Protein AF-A0A925ULP4-F1 (afdb_monomer_lite)

Radius of gyration: 18.65 Å; chains: 1; bounding box: 46×23×60 Å

Foldseek 3Di:
DDPPCVVVPDPFPPLLVVQLVLLVVLLVVLVVVVVCCVVPVPCPDPPDPPVDDVNVLSVVLSVLSVVLNVLSVCLRPDPPCNNVSSVVSNVSSVVSRVVVVVVVVVVVVD

Structure (mmCIF, N/CA/C/O backbone):
data_AF-A0A925ULP4-F1
#
_entry.id   AF-A0A925ULP4-F1
#
loop_
_atom_site.group_PDB
_atom_site.id
_atom_site.type_symbol
_atom_site.label_atom_id
_atom_site.label_alt_id
_atom_site.label_comp_id
_atom_site.label_asym_id
_atom_site.label_entity_id
_atom_site.label_seq_id
_atom_site.pdbx_PDB_ins_code
_atom_site.Cartn_x
_atom_site.Cartn_y
_atom_site.Cartn_z
_atom_site.occupancy
_atom_site.B_iso_or_equiv
_atom_site.auth_seq_id
_atom_site.auth_comp_id
_atom_site.auth_asym_id
_atom_site.auth_atom_id
_atom_site.pdbx_PDB_model_num
ATOM 1 N N . MET A 1 1 ? -27.867 3.388 35.258 1.00 47.22 1 MET A N 1
ATOM 2 C CA . MET A 1 1 ? -27.560 3.032 33.858 1.00 47.22 1 MET A CA 1
ATOM 3 C C . MET A 1 1 ? -26.282 2.217 33.892 1.00 47.22 1 MET A C 1
ATOM 5 O O . MET A 1 1 ? -25.200 2.787 33.933 1.00 47.22 1 MET A O 1
ATOM 9 N N . GLU A 1 2 ? -26.410 0.899 34.034 1.00 44.50 2 GLU A N 1
ATOM 10 C CA . GLU A 1 2 ? -25.254 0.003 34.048 1.00 44.50 2 GLU A CA 1
ATOM 11 C C . GLU A 1 2 ? -24.705 -0.075 32.627 1.00 44.50 2 GLU A C 1
ATOM 13 O O . GLU A 1 2 ? -25.370 -0.548 31.706 1.00 44.50 2 GLU A O 1
ATOM 18 N N . ILE A 1 3 ? -2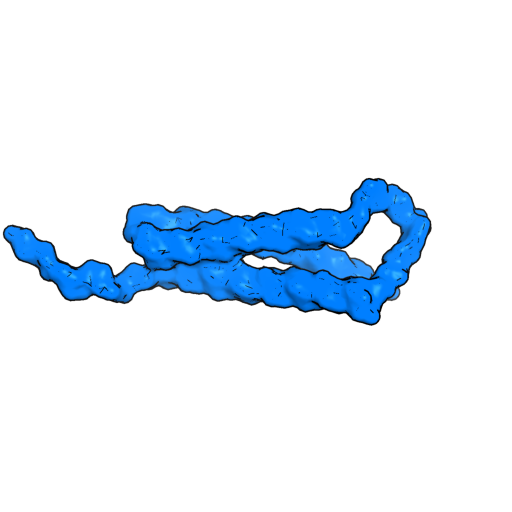3.511 0.479 32.428 1.00 50.81 3 ILE A N 1
ATOM 19 C CA . ILE A 1 3 ? -22.799 0.353 31.162 1.00 50.81 3 ILE A CA 1
ATOM 20 C C . ILE A 1 3 ? -22.301 -1.086 31.121 1.00 50.81 3 ILE A C 1
ATOM 22 O O . ILE A 1 3 ? -21.286 -1.418 31.730 1.00 50.81 3 ILE A O 1
ATOM 26 N N . ASN A 1 4 ? -23.057 -1.945 30.441 1.00 50.84 4 ASN A N 1
ATOM 27 C CA . ASN A 1 4 ? -22.682 -3.328 30.231 1.00 50.84 4 ASN A CA 1
ATOM 28 C C . ASN A 1 4 ? -21.368 -3.363 29.425 1.00 50.84 4 ASN A C 1
ATOM 30 O O . ASN A 1 4 ? -21.317 -3.025 28.240 1.00 50.84 4 ASN A O 1
ATOM 34 N N . LEU A 1 5 ? -20.272 -3.704 30.108 1.00 53.81 5 LEU A N 1
ATOM 35 C CA . LEU A 1 5 ? -18.916 -3.750 29.552 1.00 53.81 5 LEU A CA 1
ATOM 36 C C . LEU A 1 5 ? -18.769 -4.829 28.462 1.00 53.81 5 LEU A C 1
ATOM 38 O O . LEU A 1 5 ? -17.795 -4.801 27.706 1.00 53.81 5 LEU A O 1
ATOM 42 N N . GLU A 1 6 ? -19.739 -5.738 28.324 1.00 49.94 6 GLU A N 1
ATOM 43 C CA . GLU A 1 6 ? -19.745 -6.761 27.275 1.00 49.94 6 GLU A CA 1
ATOM 44 C C . GLU A 1 6 ? -20.074 -6.194 25.884 1.00 49.94 6 GLU A C 1
ATOM 46 O O . GLU A 1 6 ? -19.446 -6.597 24.901 1.00 49.94 6 GLU A O 1
ATOM 51 N N . ASP A 1 7 ? -20.912 -5.155 25.779 1.00 48.25 7 ASP A N 1
ATOM 52 C CA . ASP A 1 7 ? -21.226 -4.493 24.497 1.00 48.25 7 ASP A CA 1
ATOM 53 C C . ASP A 1 7 ? -20.043 -3.687 23.930 1.00 48.25 7 ASP A C 1
ATOM 55 O O . ASP A 1 7 ? -19.969 -3.343 22.742 1.00 48.25 7 ASP A O 1
ATOM 59 N N . ILE A 1 8 ? -19.054 -3.399 24.776 1.00 49.91 8 ILE A N 1
ATOM 60 C CA . ILE A 1 8 ? -17.832 -2.687 24.405 1.00 49.91 8 ILE A CA 1
ATOM 61 C C . ILE A 1 8 ? -16.826 -3.633 23.732 1.00 49.91 8 ILE A C 1
ATOM 63 O O . ILE A 1 8 ? -15.948 -3.130 23.015 1.00 49.91 8 ILE A O 1
ATOM 67 N N . LYS A 1 9 ? -16.978 -4.958 23.895 1.00 45.31 9 LYS A N 1
ATOM 68 C CA . LYS A 1 9 ? -15.895 -5.937 23.749 1.00 45.31 9 LYS A CA 1
ATOM 69 C C . LYS A 1 9 ? -15.520 -6.325 22.319 1.00 45.31 9 LYS A C 1
ATOM 71 O O . LYS A 1 9 ? -14.390 -6.755 22.128 1.00 45.31 9 LYS A O 1
ATOM 76 N N . ASN A 1 10 ? -16.363 -6.173 21.289 1.00 48.81 10 ASN A N 1
ATOM 77 C CA . ASN A 1 10 ? -15.925 -6.645 19.960 1.00 48.81 10 ASN A CA 1
ATOM 78 C C . ASN A 1 10 ? -16.624 -6.060 18.727 1.00 48.81 10 ASN A C 1
ATOM 80 O O . ASN A 1 10 ? -16.868 -6.759 17.744 1.00 48.81 10 ASN A O 1
ATOM 84 N N . LYS A 1 11 ? -16.914 -4.757 18.705 1.00 54.16 11 LYS A N 1
ATOM 85 C CA . LYS A 1 11 ? -17.295 -4.101 17.443 1.00 54.16 11 LYS A CA 1
ATOM 86 C C . LYS A 1 11 ? -16.045 -3.606 16.719 1.00 54.16 11 LYS A C 1
ATOM 88 O O . LYS A 1 11 ? -15.804 -2.405 16.649 1.00 54.16 11 LYS A O 1
ATOM 93 N N . ASN A 1 12 ? -15.204 -4.515 16.224 1.00 59.84 12 ASN A N 1
ATOM 94 C CA . ASN A 1 12 ? -14.122 -4.139 15.307 1.00 59.84 12 ASN A CA 1
ATOM 95 C C . ASN A 1 12 ? -14.737 -3.465 14.071 1.00 59.84 12 ASN A C 1
ATOM 97 O O . ASN A 1 12 ? -15.677 -3.994 13.475 1.00 59.84 12 ASN A O 1
ATOM 101 N N . SER A 1 13 ? -14.242 -2.281 13.697 1.00 68.06 13 SER A N 1
ATOM 102 C CA . SER A 1 13 ? -14.777 -1.557 12.537 1.00 68.06 13 SER A CA 1
ATOM 103 C C . SER A 1 13 ? -14.496 -2.350 11.267 1.0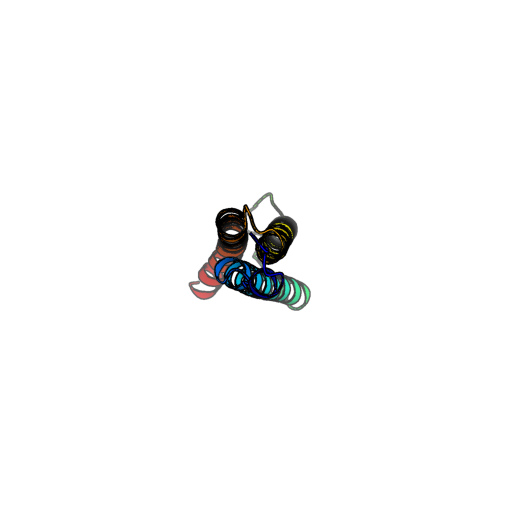0 68.06 13 SER A C 1
ATOM 105 O O . SER A 1 13 ? -13.334 -2.579 10.930 1.00 68.06 13 SER A O 1
ATOM 107 N N . ARG A 1 14 ? -15.554 -2.746 10.543 1.00 78.06 14 ARG A N 1
ATOM 108 C CA . ARG A 1 14 ? -15.434 -3.405 9.230 1.00 78.06 14 ARG A CA 1
ATOM 109 C C . ARG A 1 14 ? -14.557 -2.579 8.281 1.00 78.06 14 ARG A C 1
ATOM 111 O O . ARG A 1 14 ? -13.704 -3.136 7.608 1.00 78.06 14 ARG A O 1
ATOM 118 N N . ILE A 1 15 ? -14.700 -1.253 8.318 1.00 77.19 15 ILE A N 1
ATOM 119 C CA . ILE A 1 15 ? -13.923 -0.310 7.499 1.00 77.19 15 ILE A CA 1
ATOM 120 C C . ILE A 1 15 ? -12.446 -0.293 7.911 1.00 77.19 15 ILE A C 1
ATOM 122 O O . ILE A 1 15 ? -11.578 -0.271 7.047 1.00 77.19 15 ILE A O 1
ATOM 126 N N . GLY A 1 16 ? -12.150 -0.373 9.212 1.00 74.44 16 GLY A N 1
ATOM 127 C CA . GLY A 1 16 ? -10.770 -0.490 9.698 1.00 74.44 16 GLY A CA 1
ATOM 128 C C . GLY A 1 16 ? -10.105 -1.789 9.233 1.00 74.44 16 GLY A C 1
ATOM 129 O O . GLY A 1 16 ? -8.961 -1.764 8.795 1.00 74.44 16 GLY A O 1
ATOM 130 N N . LYS A 1 17 ? -10.843 -2.912 9.238 1.00 80.06 17 LYS A N 1
ATOM 131 C CA . LYS A 1 17 ? -10.339 -4.200 8.722 1.00 80.06 17 LYS A CA 1
ATOM 132 C C . LYS A 1 17 ? -10.041 -4.130 7.228 1.00 80.06 17 LYS A C 1
ATOM 134 O O . LYS A 1 17 ? -8.972 -4.557 6.816 1.00 80.06 17 LYS A O 1
ATOM 139 N N . VAL A 1 18 ? -10.965 -3.577 6.440 1.00 83.69 18 VAL A N 1
ATOM 140 C CA . VAL A 1 18 ? -10.775 -3.406 4.991 1.00 83.69 18 VAL A CA 1
ATOM 141 C C . VAL A 1 18 ? -9.574 -2.507 4.709 1.00 83.69 18 VAL A C 1
ATOM 143 O O . VAL A 1 18 ? -8.737 -2.870 3.896 1.00 83.69 18 VAL A O 1
ATOM 146 N N . SER A 1 19 ? -9.447 -1.387 5.424 1.00 81.50 19 SER A N 1
ATOM 147 C CA . SER A 1 19 ? -8.309 -0.470 5.297 1.00 81.50 19 SER A CA 1
ATOM 148 C C . SER A 1 19 ? -6.972 -1.147 5.589 1.00 81.50 19 SER A C 1
ATOM 150 O O . SER A 1 19 ? -6.033 -1.030 4.805 1.00 81.50 19 SER A O 1
ATOM 152 N N . PHE A 1 20 ? -6.909 -1.919 6.675 1.00 78.81 20 PHE A N 1
ATOM 153 C CA . PHE A 1 20 ? -5.714 -2.663 7.049 1.00 78.81 20 PHE A CA 1
ATOM 154 C C . PHE A 1 20 ? -5.353 -3.749 6.027 1.00 78.81 20 PHE A C 1
ATOM 156 O O . PHE A 1 20 ? -4.211 -3.802 5.584 1.00 78.81 20 PHE A O 1
ATOM 163 N N . ILE A 1 21 ? -6.316 -4.589 5.628 1.00 85.81 21 ILE A N 1
ATOM 164 C CA . ILE A 1 21 ? -6.089 -5.662 4.644 1.00 85.81 21 ILE A CA 1
ATOM 165 C C . ILE A 1 21 ? -5.645 -5.069 3.309 1.00 85.81 21 ILE A C 1
ATOM 167 O O . ILE A 1 21 ? -4.693 -5.564 2.712 1.00 85.81 21 ILE A O 1
ATOM 171 N N . PHE A 1 22 ? -6.311 -4.001 2.865 1.00 85.06 22 PHE A N 1
ATOM 172 C CA . PHE A 1 22 ? -5.949 -3.304 1.642 1.00 85.06 22 PHE A CA 1
ATOM 173 C C . PHE A 1 22 ? -4.516 -2.782 1.728 1.00 85.06 22 PHE A C 1
ATOM 175 O O . PHE A 1 22 ? -3.705 -3.150 0.893 1.00 85.06 22 PHE A O 1
ATOM 182 N N . GLY A 1 23 ? -4.167 -2.042 2.785 1.00 80.81 23 GLY A N 1
ATOM 183 C CA . GLY A 1 23 ? -2.801 -1.554 2.975 1.00 80.81 23 GLY A CA 1
ATOM 184 C C . GLY A 1 23 ? -1.748 -2.651 3.002 1.00 80.81 23 GLY A C 1
ATOM 185 O O . GLY A 1 23 ? -0.722 -2.531 2.343 1.00 80.81 23 GLY A O 1
ATOM 186 N N . LEU A 1 24 ? -2.022 -3.754 3.698 1.00 83.19 24 LEU A N 1
ATOM 187 C CA . LEU A 1 24 ? -1.114 -4.895 3.740 1.00 83.19 24 LEU A CA 1
ATOM 188 C C . LEU A 1 24 ? -0.907 -5.509 2.348 1.00 83.19 24 LEU A C 1
ATOM 190 O O . LEU A 1 24 ? 0.229 -5.786 1.970 1.00 83.19 24 LEU A O 1
ATOM 194 N N . ALA A 1 25 ? -1.978 -5.685 1.570 1.00 86.94 25 ALA A N 1
ATOM 195 C CA . ALA A 1 25 ? -1.889 -6.191 0.202 1.00 86.94 25 ALA A CA 1
ATOM 196 C C . ALA A 1 25 ? -1.082 -5.243 -0.697 1.00 86.94 25 ALA A C 1
ATOM 198 O O . ALA A 1 25 ? -0.189 -5.681 -1.421 1.00 86.94 25 ALA A O 1
ATOM 199 N N . THR A 1 26 ? -1.344 -3.939 -0.604 1.00 83.44 26 THR A N 1
ATOM 200 C CA . THR A 1 26 ? -0.614 -2.916 -1.352 1.00 83.44 26 THR A CA 1
ATOM 201 C C . THR A 1 26 ? 0.871 -2.900 -0.985 1.00 83.44 26 THR A C 1
ATOM 203 O O . THR A 1 26 ? 1.728 -2.729 -1.849 1.00 83.44 26 THR A O 1
ATOM 206 N N . PHE A 1 27 ? 1.193 -3.065 0.297 1.00 82.44 27 PHE A N 1
ATOM 207 C CA . PHE A 1 27 ? 2.570 -3.112 0.773 1.00 82.44 27 PHE A CA 1
ATOM 208 C C . PHE A 1 27 ? 3.303 -4.342 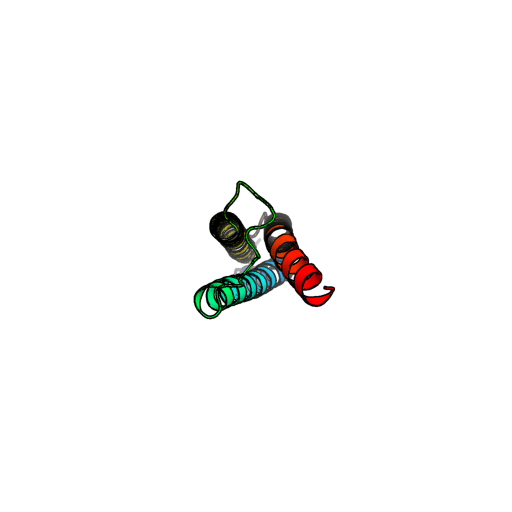0.241 1.00 82.44 27 PHE A C 1
ATOM 210 O O . PHE A 1 27 ? 4.378 -4.191 -0.330 1.00 82.44 27 PHE A O 1
ATOM 217 N N . LEU A 1 28 ? 2.695 -5.531 0.330 1.00 85.50 28 LEU A N 1
ATOM 218 C CA . LEU A 1 28 ? 3.266 -6.759 -0.236 1.00 85.50 28 LEU A CA 1
ATOM 219 C C . LEU A 1 28 ? 3.520 -6.628 -1.742 1.00 85.50 28 LEU A C 1
ATOM 221 O O . LEU A 1 28 ? 4.562 -7.064 -2.226 1.00 85.50 28 LEU A O 1
ATOM 225 N N . PHE A 1 29 ? 2.605 -5.984 -2.470 1.00 84.06 29 PHE A N 1
ATOM 226 C CA . PHE A 1 29 ? 2.786 -5.690 -3.889 1.00 84.06 29 PHE A CA 1
ATOM 227 C C . PHE A 1 29 ? 4.000 -4.781 -4.144 1.00 84.06 29 PHE A C 1
ATOM 229 O O . PHE A 1 29 ? 4.867 -5.139 -4.938 1.00 84.06 29 PHE A O 1
ATOM 236 N N . LEU A 1 30 ? 4.112 -3.647 -3.440 1.00 79.06 30 LEU A N 1
ATOM 237 C CA . LEU A 1 30 ? 5.262 -2.738 -3.561 1.00 79.06 30 LEU A CA 1
ATOM 238 C C . LEU A 1 30 ? 6.585 -3.426 -3.210 1.00 79.06 30 LEU A C 1
ATOM 240 O O . LEU A 1 30 ? 7.587 -3.221 -3.891 1.00 79.06 30 LEU A O 1
ATOM 244 N N . THR A 1 31 ? 6.595 -4.259 -2.167 1.00 80.81 31 THR A N 1
ATOM 245 C CA . THR A 1 31 ? 7.771 -5.057 -1.804 1.00 80.81 31 THR A CA 1
ATOM 246 C C . THR A 1 31 ? 8.135 -6.039 -2.916 1.00 80.81 31 THR A C 1
ATOM 248 O O . THR A 1 31 ? 9.310 -6.171 -3.238 1.00 80.81 31 THR A O 1
ATOM 251 N N . GLY A 1 32 ? 7.148 -6.679 -3.551 1.00 81.19 32 GLY A N 1
ATOM 252 C CA . GLY A 1 32 ? 7.367 -7.533 -4.718 1.00 81.19 32 GLY A CA 1
ATOM 253 C C . GLY A 1 32 ? 8.003 -6.783 -5.891 1.00 81.19 32 GLY A C 1
ATOM 254 O O . GLY A 1 32 ? 8.959 -7.284 -6.476 1.00 81.19 32 GLY A O 1
ATOM 255 N N . VAL A 1 33 ? 7.540 -5.562 -6.183 1.00 78.31 33 VAL A N 1
ATOM 256 C CA . VAL A 1 33 ? 8.126 -4.694 -7.224 1.00 78.31 33 VAL A CA 1
ATOM 257 C C . VAL A 1 33 ? 9.576 -4.327 -6.894 1.00 78.31 33 VAL A C 1
ATOM 259 O O . VAL A 1 33 ? 10.438 -4.426 -7.762 1.00 78.31 33 VAL A O 1
ATOM 262 N N . LEU A 1 34 ? 9.869 -3.964 -5.640 1.00 75.81 34 LEU A N 1
ATOM 263 C CA . LEU A 1 34 ? 11.236 -3.661 -5.195 1.00 75.81 34 LEU A CA 1
ATOM 264 C C . LEU A 1 34 ? 12.164 -4.874 -5.310 1.00 75.81 34 LEU A C 1
ATOM 266 O O . LEU A 1 34 ? 13.276 -4.751 -5.814 1.00 75.81 34 LEU A O 1
ATOM 270 N N . ILE A 1 35 ? 11.713 -6.050 -4.867 1.00 79.94 35 ILE A N 1
ATOM 271 C CA . ILE A 1 35 ? 12.498 -7.286 -4.963 1.00 79.94 35 ILE A CA 1
ATOM 272 C C . ILE A 1 35 ? 12.743 -7.644 -6.431 1.00 79.94 35 ILE A C 1
ATOM 274 O O . ILE A 1 35 ? 13.864 -8.000 -6.791 1.00 79.94 35 ILE A O 1
ATOM 278 N N . HIS A 1 36 ? 11.724 -7.518 -7.283 1.00 74.19 36 HIS A N 1
ATOM 279 C CA . HIS A 1 36 ? 11.861 -7.753 -8.715 1.00 74.19 36 HIS A CA 1
ATOM 280 C C . HIS A 1 36 ? 12.898 -6.810 -9.342 1.00 74.19 36 HIS A C 1
ATOM 282 O O . HIS A 1 36 ? 13.767 -7.281 -10.066 1.00 74.19 36 HIS A O 1
ATOM 288 N N . ASP A 1 37 ? 12.883 -5.513 -9.018 1.00 69.88 37 ASP A N 1
ATOM 289 C CA . ASP A 1 37 ? 13.891 -4.558 -9.510 1.00 69.88 37 ASP A CA 1
ATOM 290 C C . ASP A 1 37 ? 15.317 -4.865 -9.010 1.00 69.88 37 ASP A C 1
ATOM 292 O O . ASP A 1 37 ? 16.300 -4.615 -9.705 1.00 69.88 37 ASP A O 1
ATOM 296 N N . MET A 1 38 ? 15.463 -5.432 -7.807 1.00 69.38 38 MET A N 1
ATOM 297 C CA . MET A 1 38 ? 16.774 -5.845 -7.291 1.00 69.38 38 MET A CA 1
ATOM 298 C C . MET A 1 38 ? 17.309 -7.118 -7.963 1.00 69.38 38 MET A C 1
ATOM 300 O O . MET A 1 38 ? 18.518 -7.232 -8.153 1.00 69.38 38 MET A O 1
ATOM 304 N N . LEU A 1 39 ? 16.435 -8.078 -8.289 1.00 72.19 39 LEU A N 1
ATOM 305 C CA . LEU A 1 39 ? 16.810 -9.380 -8.865 1.00 72.19 39 LEU A CA 1
ATOM 306 C C . LEU A 1 39 ? 16.956 -9.343 -10.386 1.00 72.19 39 LEU A C 1
ATOM 308 O O . LEU A 1 39 ? 17.822 -10.003 -10.955 1.00 72.19 39 LEU A O 1
ATOM 312 N N . THR A 1 40 ? 16.110 -8.564 -11.039 1.00 69.06 40 THR A N 1
ATOM 313 C CA . THR A 1 40 ? 16.149 -8.288 -12.468 1.00 69.06 40 THR A CA 1
ATOM 314 C C . THR A 1 40 ? 16.116 -6.777 -12.592 1.00 69.06 40 THR A C 1
ATOM 316 O O . THR A 1 40 ? 15.016 -6.223 -12.650 1.00 69.06 40 THR A O 1
ATOM 319 N N . PRO A 1 41 ? 17.279 -6.092 -12.567 1.00 61.88 41 PRO A N 1
ATOM 320 C CA . PRO A 1 41 ? 17.301 -4.666 -12.833 1.00 61.88 41 PRO A CA 1
ATOM 321 C C . PRO A 1 41 ? 16.650 -4.496 -14.193 1.00 61.88 41 PRO A C 1
ATOM 323 O O . PRO A 1 41 ? 17.178 -4.967 -15.205 1.00 61.88 41 PRO A O 1
ATOM 326 N N . LEU A 1 42 ? 15.447 -3.922 -14.200 1.00 57.19 42 LEU A N 1
ATOM 327 C CA . LEU A 1 42 ? 14.792 -3.590 -15.445 1.00 57.19 42 LEU A CA 1
ATOM 328 C C . LEU A 1 42 ? 15.780 -2.655 -16.125 1.00 57.19 42 LEU A C 1
ATOM 330 O O . LEU A 1 42 ? 16.104 -1.596 -15.587 1.00 57.19 42 LEU A O 1
ATOM 334 N N . ALA A 1 43 ? 16.324 -3.087 -17.261 1.00 50.78 43 ALA A N 1
ATOM 335 C CA . ALA A 1 43 ? 17.081 -2.229 -18.148 1.00 50.78 43 ALA A CA 1
ATOM 336 C C . ALA A 1 43 ? 16.086 -1.213 -18.720 1.00 50.78 43 ALA A C 1
ATOM 338 O O . ALA A 1 43 ? 15.647 -1.308 -19.862 1.00 50.78 43 ALA A O 1
ATOM 339 N N . TYR A 1 44 ? 15.637 -0.288 -17.873 1.00 51.62 44 TYR A N 1
ATOM 340 C CA . TYR A 1 44 ? 14.895 0.885 -18.271 1.00 51.62 44 TYR A CA 1
ATOM 341 C C . TYR A 1 44 ? 15.914 1.713 -19.039 1.00 51.62 44 TYR A C 1
ATOM 343 O O . TYR A 1 44 ? 16.799 2.336 -18.455 1.00 51.62 44 TYR A O 1
ATOM 351 N N . ASN A 1 45 ? 15.880 1.546 -20.361 1.00 44.12 45 ASN A N 1
ATOM 352 C CA . ASN A 1 45 ? 16.854 2.098 -21.284 1.00 44.12 45 ASN A CA 1
ATOM 353 C C . ASN A 1 45 ? 17.092 3.579 -20.975 1.00 44.12 45 ASN A C 1
ATOM 355 O O . ASN A 1 45 ? 16.155 4.364 -20.824 1.00 44.12 45 ASN A O 1
ATOM 359 N N . ASN A 1 46 ? 18.373 3.927 -20.898 1.00 42.69 46 ASN A N 1
ATOM 360 C CA . ASN A 1 46 ? 18.947 5.230 -20.568 1.00 42.69 46 ASN A CA 1
ATOM 361 C C . ASN A 1 46 ? 18.583 6.376 -21.545 1.00 42.69 46 ASN A C 1
ATOM 363 O O . ASN A 1 46 ? 19.262 7.400 -21.554 1.00 42.69 46 ASN A O 1
ATOM 367 N N . ASP A 1 47 ? 17.537 6.241 -22.361 1.00 47.06 47 ASP A N 1
ATOM 368 C CA . ASP A 1 47 ? 17.236 7.179 -23.452 1.00 47.06 47 ASP A CA 1
ATOM 369 C C . ASP A 1 47 ? 16.271 8.301 -23.052 1.00 47.06 47 ASP A C 1
ATOM 371 O O . ASP A 1 47 ? 16.157 9.312 -23.745 1.00 47.06 47 ASP A O 1
ATOM 375 N N . THR A 1 48 ? 15.631 8.196 -21.889 1.00 47.12 48 THR A N 1
ATOM 376 C CA . THR A 1 48 ? 14.935 9.323 -21.265 1.00 47.12 48 THR A CA 1
ATOM 377 C C . THR A 1 48 ? 15.654 9.698 -19.983 1.00 47.12 48 THR A C 1
ATOM 379 O O . THR A 1 48 ? 15.565 8.979 -18.991 1.00 47.12 48 THR A O 1
ATOM 382 N N . GLN A 1 49 ? 16.347 10.841 -20.001 1.00 43.31 49 GLN A N 1
ATOM 383 C CA . GLN A 1 49 ? 16.840 11.561 -18.822 1.00 43.31 49 GLN A CA 1
ATOM 384 C C . GLN A 1 49 ? 15.677 11.931 -17.878 1.00 43.31 49 GLN A C 1
ATOM 386 O O . GLN A 1 49 ? 15.338 13.103 -17.713 1.00 43.31 49 GLN A O 1
ATOM 391 N N . SER A 1 50 ? 15.023 10.967 -17.238 1.00 50.25 50 SER A N 1
ATOM 392 C CA . SER A 1 50 ? 14.234 11.281 -16.058 1.00 50.25 50 SER A CA 1
ATOM 393 C C . SER A 1 50 ? 15.230 11.524 -14.932 1.00 50.25 50 SER A C 1
ATOM 395 O O . SER A 1 50 ? 15.870 10.596 -14.446 1.00 50.25 50 SER A O 1
ATOM 397 N N . SER A 1 51 ? 15.370 12.780 -14.515 1.00 55.25 51 SER A N 1
ATOM 398 C CA . SER A 1 51 ? 16.233 13.244 -13.418 1.00 55.25 51 SER A CA 1
ATOM 399 C C . SER A 1 51 ? 15.891 12.654 -12.039 1.00 55.25 51 SER A C 1
ATOM 401 O O . SER A 1 51 ? 16.466 13.061 -11.031 1.00 55.25 51 SER A O 1
ATOM 403 N N . ILE A 1 52 ? 14.956 11.705 -11.976 1.00 60.38 52 ILE A N 1
ATOM 404 C CA . ILE A 1 52 ? 14.447 11.095 -10.757 1.00 60.38 52 ILE A CA 1
ATOM 405 C C . ILE A 1 52 ? 14.665 9.585 -10.855 1.00 60.38 52 ILE A C 1
ATOM 407 O O . ILE A 1 52 ? 14.099 8.922 -11.722 1.00 60.38 52 ILE A O 1
ATOM 411 N N . ASP A 1 53 ? 15.473 9.055 -9.940 1.00 72.81 53 ASP A N 1
ATOM 412 C CA . ASP A 1 53 ? 15.701 7.620 -9.786 1.00 72.81 53 ASP A CA 1
ATOM 413 C C . ASP A 1 53 ? 14.396 6.925 -9.354 1.00 72.81 53 ASP A C 1
ATOM 415 O O . ASP A 1 53 ? 13.814 7.235 -8.308 1.00 72.81 53 ASP A O 1
ATOM 419 N N . ILE A 1 54 ? 13.939 5.966 -10.162 1.00 70.50 54 ILE A N 1
ATOM 420 C CA . ILE A 1 54 ? 12.729 5.168 -9.922 1.00 70.50 54 ILE A CA 1
ATOM 421 C C . ILE A 1 54 ? 12.781 4.505 -8.539 1.00 70.50 54 ILE A C 1
ATOM 423 O O . ILE A 1 54 ? 11.758 4.424 -7.859 1.00 70.50 54 ILE A O 1
ATOM 427 N N . ARG A 1 55 ? 13.966 4.114 -8.056 1.00 71.50 55 ARG A N 1
ATOM 428 C CA . ARG A 1 55 ? 14.144 3.508 -6.727 1.00 71.50 55 ARG A CA 1
ATOM 429 C C . ARG A 1 55 ? 13.776 4.468 -5.609 1.00 71.50 55 ARG A C 1
ATOM 431 O O . ARG A 1 55 ? 13.132 4.072 -4.638 1.00 71.50 55 ARG A O 1
ATOM 438 N N . VAL A 1 56 ? 14.130 5.744 -5.758 1.00 76.19 56 VAL A N 1
ATOM 439 C CA . VAL A 1 56 ? 13.777 6.797 -4.797 1.00 76.19 56 VAL A CA 1
ATOM 440 C C . VAL A 1 56 ? 12.265 7.016 -4.783 1.00 76.19 56 VAL A C 1
ATOM 442 O O . VAL A 1 56 ? 11.674 7.146 -3.707 1.00 76.19 56 VAL A O 1
ATOM 445 N N . VAL A 1 57 ? 11.618 6.986 -5.951 1.00 76.94 57 VAL A N 1
ATOM 446 C CA . VAL A 1 57 ? 10.156 7.104 -6.053 1.00 76.94 57 VAL A CA 1
ATOM 447 C C . VAL A 1 57 ? 9.469 5.914 -5.389 1.00 76.94 57 VAL A C 1
ATOM 449 O O . VAL A 1 57 ? 8.636 6.111 -4.507 1.00 76.94 57 VAL A O 1
ATOM 452 N N . VAL A 1 58 ? 9.847 4.682 -5.734 1.00 75.50 58 VAL A N 1
ATOM 453 C CA . VAL A 1 58 ? 9.237 3.470 -5.168 1.00 75.50 58 VAL A CA 1
ATOM 454 C C . VAL A 1 58 ? 9.454 3.392 -3.651 1.00 75.50 58 VAL A C 1
ATOM 456 O O . VAL A 1 58 ? 8.510 3.083 -2.923 1.00 75.50 58 VAL A O 1
ATOM 459 N N . ASN A 1 59 ? 10.633 3.769 -3.144 1.00 78.94 59 ASN A N 1
ATOM 460 C CA . ASN A 1 59 ? 10.892 3.853 -1.701 1.00 78.94 59 ASN A CA 1
ATOM 461 C C . ASN A 1 59 ? 10.008 4.901 -1.007 1.00 78.94 59 ASN A C 1
ATOM 463 O O . ASN A 1 59 ? 9.467 4.646 0.071 1.00 78.94 59 ASN A O 1
ATOM 467 N N . SER A 1 60 ? 9.809 6.063 -1.633 1.00 81.06 60 SER A N 1
ATOM 468 C CA . SER A 1 60 ? 8.930 7.114 -1.103 1.00 81.06 60 SER A CA 1
ATOM 469 C C . SER A 1 60 ? 7.468 6.654 -1.050 1.00 81.06 60 SER A C 1
ATOM 471 O O . SER A 1 60 ? 6.763 6.904 -0.072 1.00 81.06 60 SER A O 1
ATOM 473 N N . LEU A 1 61 ? 7.016 5.911 -2.064 1.00 83.88 61 LEU A N 1
ATOM 474 C CA . LEU A 1 61 ? 5.672 5.329 -2.106 1.00 83.88 61 LEU A CA 1
ATOM 475 C C . LEU A 1 61 ? 5.493 4.209 -1.073 1.00 83.88 61 LEU A C 1
ATOM 477 O O . LEU A 1 61 ? 4.438 4.126 -0.441 1.00 83.88 61 LEU A O 1
ATOM 481 N N . ALA A 1 62 ? 6.524 3.390 -0.841 1.00 80.81 62 ALA A N 1
ATOM 482 C CA . ALA A 1 62 ? 6.522 2.389 0.223 1.00 80.81 62 ALA A CA 1
ATOM 483 C C . ALA A 1 62 ? 6.366 3.043 1.607 1.00 80.81 62 ALA A C 1
ATOM 485 O O . ALA A 1 62 ? 5.575 2.571 2.425 1.00 80.81 62 ALA A O 1
ATOM 486 N N . PHE A 1 63 ? 7.033 4.176 1.846 1.00 83.06 63 PHE A N 1
ATOM 487 C CA . PHE A 1 63 ? 6.881 4.943 3.085 1.00 83.06 63 PHE A CA 1
ATOM 488 C C . PHE A 1 63 ? 5.453 5.482 3.276 1.00 83.06 63 PHE A C 1
ATOM 490 O O . PHE A 1 63 ? 4.870 5.333 4.352 1.00 83.06 63 PHE A O 1
ATOM 497 N N . ILE A 1 64 ? 4.840 6.035 2.223 1.00 85.56 64 ILE A N 1
ATOM 498 C CA . ILE A 1 64 ? 3.433 6.478 2.250 1.00 85.56 64 ILE A CA 1
ATOM 499 C C . ILE A 1 64 ? 2.492 5.305 2.562 1.00 85.56 64 ILE A C 1
ATOM 501 O O . ILE A 1 64 ? 1.532 5.460 3.319 1.00 85.56 64 ILE A O 1
ATOM 505 N N . ASN A 1 65 ? 2.783 4.118 2.030 1.00 84.50 65 ASN A N 1
ATOM 506 C CA . ASN A 1 65 ? 1.985 2.922 2.280 1.00 84.50 65 ASN A CA 1
ATOM 507 C C . ASN A 1 65 ? 2.076 2.448 3.745 1.00 84.50 65 ASN A C 1
ATOM 509 O O . ASN A 1 65 ? 1.067 2.116 4.368 1.00 84.50 65 ASN A O 1
ATOM 513 N N . ILE A 1 66 ? 3.265 2.524 4.355 1.00 85.69 66 ILE A N 1
ATOM 514 C CA . ILE A 1 66 ? 3.438 2.265 5.794 1.00 85.69 66 ILE A CA 1
ATOM 515 C C . ILE A 1 66 ? 2.554 3.211 6.621 1.00 85.69 66 ILE A C 1
ATOM 517 O O . ILE A 1 66 ? 1.865 2.764 7.541 1.00 85.69 66 ILE A O 1
ATOM 521 N N . ILE A 1 67 ? 2.506 4.501 6.273 1.00 87.81 67 ILE A N 1
ATOM 522 C CA . ILE A 1 67 ? 1.630 5.474 6.943 1.00 87.81 67 ILE A CA 1
ATOM 523 C C . ILE A 1 67 ? 0.154 5.075 6.794 1.00 87.81 67 ILE A C 1
ATOM 525 O O . ILE A 1 67 ? -0.594 5.100 7.775 1.00 87.81 67 ILE A O 1
ATOM 529 N N . GLY A 1 68 ? -0.277 4.660 5.602 1.00 84.38 68 GLY A N 1
ATOM 530 C CA . GLY A 1 68 ? -1.647 4.198 5.376 1.00 84.38 68 GLY A CA 1
ATOM 531 C C . GLY A 1 68 ? -1.999 2.932 6.169 1.00 84.38 68 GLY A C 1
ATOM 532 O O . GLY A 1 68 ? -3.092 2.854 6.736 1.00 84.38 68 GLY A O 1
ATOM 533 N N . ILE A 1 69 ? -1.073 1.973 6.299 1.00 82.62 69 ILE A N 1
ATOM 534 C CA . ILE A 1 69 ? -1.230 0.799 7.177 1.00 82.62 69 ILE A CA 1
ATOM 535 C C . ILE A 1 69 ? -1.396 1.231 8.636 1.00 82.62 69 ILE A C 1
ATOM 537 O O . ILE A 1 69 ? -2.321 0.766 9.306 1.00 82.62 69 ILE A O 1
ATOM 541 N N . ILE A 1 70 ? -0.550 2.140 9.129 1.00 87.50 70 ILE A N 1
ATOM 542 C CA . ILE A 1 70 ? -0.634 2.659 10.502 1.00 87.50 70 ILE A CA 1
ATOM 543 C C . ILE A 1 70 ? -2.005 3.302 10.746 1.00 87.50 70 ILE A C 1
ATOM 545 O O . ILE A 1 70 ? -2.642 3.030 11.765 1.00 87.50 70 ILE A O 1
ATOM 549 N N . LEU A 1 71 ? -2.514 4.094 9.800 1.00 83.62 71 LEU A N 1
ATOM 550 C CA . LEU A 1 71 ? -3.858 4.673 9.884 1.00 83.62 71 LEU A CA 1
ATOM 551 C C . LEU A 1 71 ? -4.954 3.596 9.926 1.00 83.62 71 LEU A C 1
ATOM 553 O O . LEU A 1 71 ? -5.891 3.714 10.720 1.00 83.62 71 LEU A O 1
ATOM 557 N N . GLY A 1 72 ? -4.812 2.520 9.146 1.00 81.94 72 GLY A N 1
ATOM 558 C CA . GLY A 1 72 ? -5.690 1.348 9.193 1.00 81.94 72 GLY A CA 1
ATOM 559 C C . GLY A 1 72 ? -5.673 0.639 10.554 1.00 81.94 72 GLY A C 1
ATOM 560 O O . GLY A 1 72 ? -6.732 0.322 11.103 1.00 81.94 72 GLY A O 1
ATOM 561 N N . ILE A 1 73 ? -4.491 0.468 11.156 1.00 82.31 73 ILE A N 1
ATOM 562 C CA . ILE A 1 73 ? -4.320 -0.078 12.512 1.00 82.31 73 ILE A CA 1
ATOM 563 C C . ILE A 1 73 ? -5.025 0.826 13.531 1.00 82.31 73 ILE A C 1
ATOM 565 O O . ILE A 1 73 ? -5.856 0.360 14.311 1.00 82.31 73 ILE A O 1
ATOM 569 N N . ILE A 1 74 ? -4.782 2.138 13.500 1.00 82.56 74 ILE A N 1
ATOM 570 C CA . ILE A 1 74 ? -5.429 3.085 14.422 1.00 82.56 74 ILE A CA 1
ATOM 571 C C . ILE A 1 74 ? -6.958 3.052 14.250 1.00 82.56 74 ILE A C 1
ATOM 573 O O . ILE A 1 74 ? -7.694 3.098 15.242 1.00 82.56 74 ILE A O 1
ATOM 577 N N . ALA A 1 75 ? -7.453 2.908 13.017 1.00 78.62 75 ALA A N 1
ATOM 578 C CA . ALA A 1 75 ? -8.875 2.775 12.709 1.00 78.62 75 ALA A CA 1
ATOM 579 C C . ALA A 1 75 ? -9.518 1.495 13.280 1.00 78.62 75 ALA A C 1
ATOM 581 O O . ALA A 1 75 ? -10.721 1.490 13.566 1.00 78.62 75 ALA A O 1
ATOM 582 N N . LEU A 1 76 ? -8.751 0.420 13.488 1.00 77.00 76 LEU A N 1
ATOM 583 C CA . LEU A 1 76 ? -9.226 -0.779 14.187 1.00 77.00 76 LEU A CA 1
ATOM 584 C C . LEU A 1 76 ? -9.441 -0.503 15.680 1.00 77.00 76 LEU A C 1
ATOM 586 O O . LEU A 1 76 ? -10.475 -0.887 16.236 1.00 77.00 76 LEU A O 1
ATOM 590 N N . PHE A 1 77 ? -8.524 0.230 16.314 1.00 75.75 77 PHE A N 1
ATOM 591 C CA . PHE A 1 77 ? -8.521 0.410 17.766 1.00 75.75 77 PHE A CA 1
ATOM 592 C C . PHE A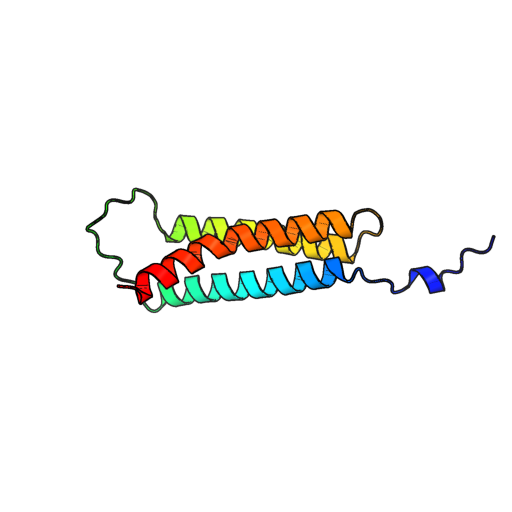 1 77 ? -9.382 1.597 18.252 1.00 75.75 77 PHE A C 1
ATOM 594 O O . PHE A 1 77 ? -10.207 1.422 19.154 1.00 75.75 77 PHE A O 1
ATOM 601 N N . LYS A 1 78 ? -9.324 2.787 17.634 1.00 75.19 78 LYS A N 1
ATOM 602 C CA . LYS A 1 78 ? -9.962 4.018 18.170 1.00 75.19 78 LYS A CA 1
ATOM 603 C C . LYS A 1 78 ? -11.449 4.190 17.824 1.00 75.19 78 LYS A C 1
ATOM 605 O O . LYS A 1 78 ? -11.755 4.633 16.728 1.00 75.19 78 LYS A O 1
ATOM 610 N N . LYS A 1 79 ? -12.380 3.972 18.770 1.00 62.28 79 LYS A N 1
ATOM 611 C CA . LYS A 1 79 ? -13.859 4.027 18.572 1.00 62.28 79 LYS A CA 1
ATOM 612 C C . LYS A 1 79 ? -14.430 5.279 17.876 1.00 62.28 79 LYS A C 1
ATOM 614 O O . LYS A 1 79 ? -15.383 5.120 17.122 1.00 62.28 79 LYS A O 1
ATOM 619 N N . GLY A 1 80 ? -13.858 6.472 18.064 1.00 65.38 80 GLY A N 1
ATOM 620 C CA . GLY A 1 80 ? -14.432 7.725 17.536 1.00 65.38 80 GLY A CA 1
ATOM 621 C C . GLY A 1 80 ? -14.147 8.029 16.058 1.00 65.38 80 GLY A C 1
ATOM 622 O O . GLY A 1 80 ? -15.009 8.551 15.363 1.00 65.38 80 GLY A O 1
ATOM 623 N N . TYR A 1 81 ? -12.967 7.660 15.546 1.00 69.12 81 TYR A N 1
ATOM 624 C CA . TYR A 1 81 ? -12.496 8.085 14.213 1.00 69.12 81 TYR A CA 1
ATOM 625 C C . TYR A 1 81 ? -12.316 6.922 13.225 1.00 69.12 81 TYR A C 1
ATOM 627 O O . TYR A 1 81 ? -11.719 7.089 12.162 1.00 69.12 81 TYR A O 1
ATOM 635 N N . ARG A 1 82 ? -12.850 5.734 13.555 1.00 70.44 82 ARG A N 1
ATOM 636 C CA . ARG A 1 82 ? -12.617 4.474 12.816 1.00 70.44 82 ARG A CA 1
ATOM 637 C C . ARG A 1 82 ? -12.921 4.552 11.326 1.00 70.44 82 ARG A C 1
ATOM 639 O O . ARG A 1 82 ? -12.279 3.872 10.536 1.00 70.44 82 ARG A O 1
ATOM 646 N N . ARG A 1 83 ? -13.944 5.317 10.946 1.00 75.06 83 ARG A N 1
ATOM 647 C CA . ARG A 1 83 ? -14.390 5.407 9.553 1.00 75.06 83 ARG A CA 1
ATOM 648 C C . ARG A 1 83 ? -13.488 6.329 8.742 1.00 75.06 83 ARG A C 1
ATOM 650 O O . ARG A 1 83 ? -12.963 5.893 7.727 1.00 75.06 83 ARG A O 1
ATOM 657 N N . ASN A 1 84 ? -13.260 7.548 9.225 1.00 79.56 84 ASN A N 1
ATOM 658 C CA . ASN A 1 84 ? -12.456 8.537 8.508 1.00 79.56 84 ASN A CA 1
ATOM 659 C C . ASN A 1 84 ? -10.993 8.094 8.412 1.00 79.56 84 ASN A C 1
ATOM 661 O O . ASN A 1 84 ? -10.447 8.104 7.320 1.00 79.56 84 ASN A O 1
ATOM 665 N N . LEU A 1 85 ? -10.400 7.591 9.503 1.00 80.81 85 LEU A N 1
ATOM 666 C CA . LEU A 1 85 ? -9.025 7.074 9.480 1.00 80.81 85 LEU A CA 1
ATOM 667 C C . LEU A 1 85 ? -8.873 5.861 8.557 1.00 80.81 85 LEU A C 1
ATOM 669 O O . LEU A 1 85 ? -7.892 5.767 7.826 1.00 80.81 85 LEU A O 1
ATOM 673 N N . GLY A 1 86 ? -9.861 4.959 8.549 1.00 78.81 86 GLY A N 1
ATOM 674 C CA . GLY A 1 86 ? -9.851 3.808 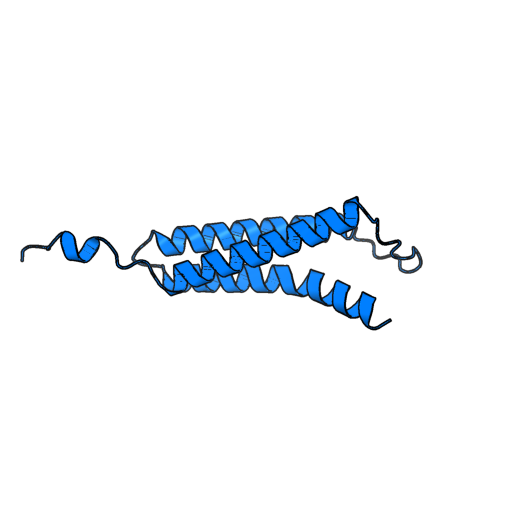7.650 1.00 78.81 86 GLY A CA 1
ATOM 675 C C . GLY A 1 86 ? -9.917 4.230 6.180 1.00 78.81 86 GLY A C 1
ATOM 676 O O . GLY A 1 86 ? -9.140 3.733 5.369 1.00 78.81 86 GLY A O 1
ATOM 677 N N . ILE A 1 87 ? -10.792 5.183 5.841 1.00 83.06 87 ILE A N 1
ATOM 678 C CA . ILE A 1 87 ? -10.904 5.731 4.481 1.00 83.06 87 ILE A CA 1
ATOM 679 C C . ILE A 1 87 ? -9.615 6.457 4.080 1.00 83.06 87 ILE A C 1
ATOM 681 O O . ILE A 1 87 ? -9.106 6.214 2.991 1.00 83.06 87 ILE A O 1
ATOM 685 N N . SER A 1 88 ? -9.044 7.285 4.958 1.00 84.12 88 SER A N 1
ATOM 686 C CA . SER A 1 88 ? -7.768 7.960 4.696 1.00 84.12 88 SER A CA 1
ATOM 687 C C . SER A 1 88 ? -6.632 6.966 4.444 1.00 84.12 88 SER A C 1
ATOM 689 O O . SER A 1 88 ? -5.863 7.160 3.509 1.00 84.12 88 SER A O 1
ATOM 691 N N . GLY A 1 89 ? -6.562 5.874 5.215 1.00 82.50 89 GLY A N 1
ATOM 692 C CA . GLY A 1 89 ? -5.599 4.796 4.978 1.00 82.50 89 GLY A CA 1
ATOM 693 C C . GLY A 1 89 ? -5.789 4.122 3.615 1.00 82.50 89 GLY A C 1
ATOM 694 O O . GLY A 1 89 ? -4.818 3.914 2.895 1.00 82.50 89 GLY A O 1
ATOM 695 N N . ILE A 1 90 ? -7.039 3.861 3.210 1.00 85.00 90 ILE A N 1
ATOM 696 C CA . ILE A 1 90 ? -7.345 3.297 1.884 1.00 85.00 90 ILE A CA 1
ATOM 697 C C . ILE A 1 90 ? -6.889 4.245 0.775 1.00 85.00 90 ILE A C 1
ATOM 699 O O . ILE A 1 90 ? -6.222 3.805 -0.153 1.00 85.00 90 ILE A O 1
ATOM 703 N N . ILE A 1 91 ? -7.209 5.537 0.878 1.00 86.56 91 ILE A N 1
ATOM 704 C CA . ILE A 1 91 ? -6.850 6.534 -0.139 1.00 86.56 91 ILE A CA 1
ATOM 705 C C . ILE A 1 91 ? -5.329 6.649 -0.275 1.00 86.56 91 ILE A C 1
ATOM 707 O O . ILE A 1 91 ? -4.823 6.631 -1.393 1.00 86.56 91 ILE A O 1
ATOM 711 N N . LEU A 1 92 ? -4.593 6.718 0.838 1.00 86.81 92 LEU A N 1
ATOM 712 C CA . LEU A 1 92 ? -3.128 6.806 0.812 1.00 86.81 92 LEU A CA 1
ATOM 713 C C . LEU A 1 92 ? -2.486 5.569 0.177 1.00 86.81 92 LEU A C 1
ATOM 715 O O . LEU A 1 92 ? -1.584 5.701 -0.646 1.00 86.81 92 LEU A O 1
ATOM 719 N N . ASN A 1 93 ? -2.990 4.379 0.503 1.00 86.50 93 ASN A N 1
ATOM 720 C CA . ASN A 1 93 ? -2.488 3.130 -0.070 1.00 86.50 93 ASN A CA 1
ATOM 721 C C . ASN A 1 93 ? -2.884 2.974 -1.546 1.00 86.50 93 ASN A C 1
ATOM 723 O O . ASN A 1 93 ? -2.148 2.405 -2.347 1.00 86.50 93 ASN A O 1
ATOM 727 N N . PHE A 1 94 ? -4.035 3.508 -1.944 1.00 85.62 94 PHE A N 1
ATOM 728 C CA . PHE A 1 94 ? -4.458 3.500 -3.340 1.00 85.62 94 PHE A CA 1
ATOM 729 C C . PHE A 1 94 ? -3.590 4.445 -4.180 1.00 85.62 94 PHE A C 1
ATOM 731 O O . PHE A 1 94 ? -3.062 4.051 -5.217 1.00 85.62 94 PHE A O 1
ATOM 738 N N . LEU A 1 95 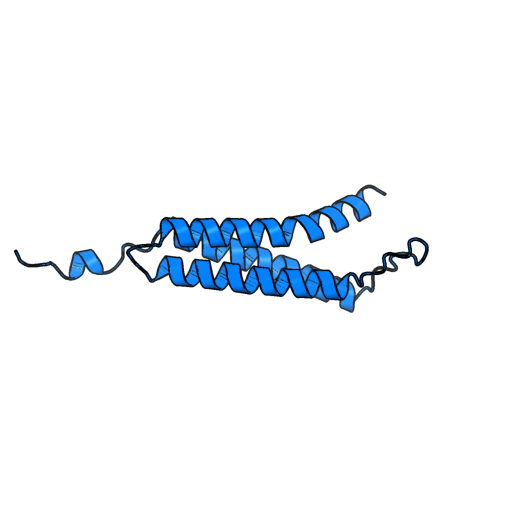? -3.352 5.664 -3.689 1.00 85.06 95 LEU A N 1
ATOM 739 C CA . LEU A 1 95 ? -2.459 6.625 -4.339 1.00 85.06 95 LEU A CA 1
ATOM 740 C C . LEU A 1 95 ? -1.031 6.085 -4.466 1.00 85.06 95 LEU A C 1
ATOM 742 O O . LEU A 1 95 ? -0.404 6.276 -5.505 1.00 85.06 95 LEU A O 1
ATOM 746 N N . SER A 1 96 ? -0.531 5.369 -3.452 1.00 83.88 96 SER A N 1
ATOM 747 C CA . SER A 1 96 ? 0.820 4.802 -3.501 1.00 83.88 96 SER A CA 1
ATOM 748 C C . SER A 1 96 ? 0.968 3.620 -4.464 1.00 83.88 96 SER A C 1
ATOM 750 O O . SER A 1 96 ? 2.075 3.364 -4.934 1.00 83.88 96 SER A O 1
ATOM 752 N N . SER A 1 97 ? -0.121 2.922 -4.805 1.00 81.00 97 SER A N 1
ATOM 753 C CA . SER A 1 97 ? -0.090 1.782 -5.736 1.00 81.00 97 SER A CA 1
ATOM 754 C C . SER A 1 97 ? -0.329 2.137 -7.195 1.00 81.00 97 SER A C 1
ATOM 756 O O . SER A 1 97 ? 0.184 1.431 -8.060 1.00 81.00 97 SER A O 1
ATOM 758 N N . ILE A 1 98 ? -1.055 3.220 -7.490 1.00 84.38 98 ILE A N 1
ATOM 759 C CA . ILE A 1 98 ? -1.344 3.638 -8.873 1.00 84.38 98 ILE A CA 1
ATOM 760 C C . ILE A 1 98 ? -0.065 3.774 -9.702 1.00 84.38 98 ILE A C 1
ATOM 762 O O . ILE A 1 98 ? -0.006 3.303 -10.837 1.00 84.38 98 ILE A O 1
ATOM 766 N N . PHE A 1 99 ? 0.962 4.402 -9.134 1.00 78.62 99 PHE A N 1
ATOM 767 C CA . PHE A 1 99 ? 2.189 4.705 -9.860 1.00 78.62 99 PHE A CA 1
ATOM 768 C C . PHE A 1 99 ? 2.946 3.435 -10.310 1.00 78.62 99 PHE A C 1
ATOM 770 O O . PHE A 1 99 ? 3.120 3.260 -11.517 1.00 78.62 99 PHE A O 1
ATOM 777 N N . PRO A 1 100 ? 3.307 2.483 -9.427 1.00 73.81 100 PRO A N 1
ATOM 778 C CA . PRO A 1 100 ? 3.958 1.246 -9.861 1.00 73.81 100 PRO A CA 1
ATOM 779 C C . PRO A 1 100 ? 3.092 0.400 -10.802 1.00 73.81 100 PRO A C 1
ATOM 781 O O . PRO A 1 100 ? 3.622 -0.207 -11.729 1.00 73.81 100 PRO A O 1
ATOM 784 N N . ILE A 1 101 ? 1.765 0.396 -10.623 1.00 79.94 101 ILE A N 1
ATOM 785 C CA . ILE A 1 101 ? 0.849 -0.292 -11.546 1.00 79.94 101 ILE A CA 1
ATOM 786 C C . ILE A 1 101 ? 0.923 0.327 -12.948 1.00 79.94 101 ILE A C 1
ATOM 788 O O . ILE A 1 101 ? 1.006 -0.408 -13.929 1.00 79.94 101 ILE A O 1
ATOM 792 N N . SER A 1 102 ? 0.941 1.660 -13.061 1.00 76.88 102 SER A N 1
ATOM 793 C CA . SER A 1 102 ? 1.049 2.334 -14.363 1.00 76.88 102 SER A CA 1
ATOM 794 C C . SER A 1 102 ? 2.358 2.021 -15.092 1.00 76.88 102 SER A C 1
ATOM 796 O O . SER A 1 102 ? 2.334 1.811 -16.302 1.00 76.88 102 SER A O 1
ATOM 798 N N . ILE A 1 103 ? 3.472 1.898 -14.359 1.00 73.25 103 ILE A N 1
ATOM 799 C CA . ILE A 1 103 ? 4.766 1.490 -14.924 1.00 73.25 103 ILE A CA 1
ATOM 800 C C . ILE A 1 103 ? 4.679 0.070 -15.490 1.00 73.25 103 ILE A C 1
ATOM 802 O O . ILE A 1 103 ? 5.069 -0.159 -16.630 1.00 73.25 103 ILE A O 1
ATOM 806 N N . ILE A 1 104 ? 4.123 -0.876 -14.726 1.00 73.00 104 ILE A N 1
ATOM 807 C CA . ILE A 1 104 ? 3.969 -2.268 -15.174 1.00 73.00 104 ILE A CA 1
ATOM 808 C C . ILE A 1 104 ? 3.084 -2.353 -16.421 1.00 73.00 104 ILE A C 1
ATOM 810 O O . ILE A 1 104 ? 3.428 -3.053 -17.367 1.00 73.00 104 ILE A O 1
ATOM 814 N N . ILE A 1 105 ? 1.964 -1.625 -16.453 1.00 77.81 105 ILE A N 1
ATOM 815 C CA . ILE A 1 105 ? 1.074 -1.600 -17.623 1.00 77.81 105 ILE A CA 1
ATOM 816 C C . ILE A 1 105 ? 1.810 -1.051 -18.850 1.00 77.81 105 ILE A C 1
ATOM 818 O O . ILE A 1 105 ? 1.719 -1.642 -19.922 1.00 77.81 105 ILE A O 1
ATOM 822 N N . MET A 1 106 ? 2.560 0.044 -18.695 1.00 72.50 106 MET A N 1
ATOM 823 C CA . MET A 1 106 ? 3.343 0.629 -19.786 1.00 72.50 106 MET A CA 1
ATOM 824 C C . MET A 1 106 ? 4.442 -0.321 -20.284 1.00 72.50 106 MET A C 1
ATOM 826 O O . MET A 1 106 ? 4.695 -0.375 -21.482 1.00 72.50 106 MET A O 1
ATOM 830 N N . ALA A 1 107 ? 5.056 -1.094 -19.388 1.00 67.19 107 ALA A N 1
ATOM 831 C CA . ALA A 1 107 ? 6.070 -2.085 -19.740 1.00 67.19 107 ALA A CA 1
ATOM 832 C C . ALA A 1 107 ? 5.505 -3.318 -20.469 1.00 67.19 107 ALA A C 1
ATOM 834 O O . ALA A 1 107 ? 6.236 -3.941 -21.225 1.00 67.19 107 ALA A O 1
ATOM 835 N N . ILE A 1 108 ? 4.237 -3.684 -20.240 1.00 74.38 108 ILE A N 1
ATOM 836 C CA . ILE A 1 108 ? 3.570 -4.815 -20.919 1.00 74.38 108 ILE A CA 1
ATOM 837 C C . ILE A 1 108 ? 2.945 -4.388 -22.257 1.00 74.38 108 ILE A C 1
ATOM 839 O O . ILE A 1 108 ? 2.795 -5.207 -23.158 1.00 74.38 108 ILE A O 1
ATOM 843 N N . ALA A 1 109 ? 2.503 -3.132 -22.365 1.00 71.00 109 ALA A N 1
ATOM 844 C CA . ALA A 1 109 ? 1.835 -2.614 -23.559 1.00 71.00 109 ALA A CA 1
ATOM 845 C C . ALA A 1 109 ? 2.795 -2.282 -24.719 1.00 71.00 109 ALA A C 1
ATOM 847 O O . ALA A 1 109 ? 2.327 -2.126 -25.847 1.00 71.00 109 ALA A O 1
ATOM 848 N N . ASN A 1 110 ? 4.094 -2.161 -24.433 1.00 53.28 110 ASN A N 1
ATOM 849 C CA . ASN A 1 110 ? 5.179 -2.038 -25.412 1.00 53.28 110 ASN A CA 1
ATOM 850 C C . ASN A 1 110 ? 5.810 -3.403 -25.694 1.00 53.28 110 ASN A C 1
ATOM 852 O O . ASN A 1 110 ? 6.244 -3.601 -26.850 1.00 53.28 110 ASN A O 1
#

Secondary structure (DSSP, 8-state):
----TTTTS----HHHHHHHHHHHHHHHHHHHHHHHHHHS-----TTS--SS-HHHHHHHHHHHHHHHHHHHHHHHH-TTTHHHHHHHHHHHHHHHHHHHHHHHHHHHH-

Sequence (110 aa):
MEINLEDIKNKNSRIGKVSFIFGLATFLFLTGVLIHDMLTPLAYNNDTQSSIDIRVVVNSLAFINIIGIILGIIALFKKGYRRNLGISGIILNFLSSIFPISIIIMAIAN

pLDDT: mean 72.53, std 13.11, range [42.69, 87.81]